Protein AF-A0A5B9ESH5-F1 (afdb_monomer)

Sequence (64 aa):
MTRTLLLIFAFLALMIGSFIWFVATWDADAEEPVSLLPASSWPIQLPPEGPPAAGAHIIEKGTT

Foldseek 3Di:
DVVVVVVVVVVVCCVVVVVVVCVVPDDPVVDDPPVPPDPVVDPPPPDPDDPDDPPDPPPPPPDD

Structure (mmCIF, N/CA/C/O backbone):
data_AF-A0A5B9ESH5-F1
#
_entry.id   AF-A0A5B9ESH5-F1
#
loop_
_atom_site.group_PDB
_atom_site.id
_atom_site.type_symbol
_atom_site.label_atom_id
_atom_site.label_alt_id
_atom_site.label_comp_id
_atom_site.label_asym_id
_atom_site.label_entity_id
_atom_site.label_seq_id
_atom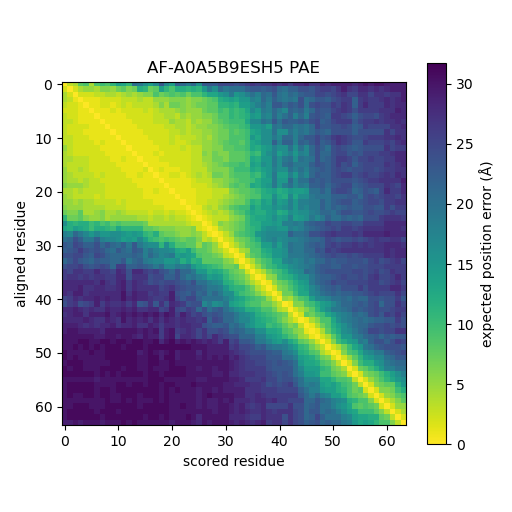_site.pdbx_PDB_ins_code
_atom_site.Cartn_x
_atom_site.Cartn_y
_atom_site.Cartn_z
_atom_site.occupancy
_atom_site.B_iso_or_equiv
_atom_site.auth_seq_id
_atom_site.auth_comp_id
_atom_site.auth_asym_id
_atom_site.auth_atom_id
_atom_site.pdbx_PDB_model_num
ATOM 1 N N . MET A 1 1 ? -20.854 -3.914 18.706 1.00 62.84 1 MET A N 1
ATOM 2 C CA . MET A 1 1 ? -19.389 -4.083 18.828 1.00 62.84 1 MET A CA 1
ATOM 3 C C . MET A 1 1 ? -18.802 -4.916 17.684 1.00 62.84 1 MET A C 1
ATOM 5 O O . MET A 1 1 ? -17.948 -4.414 16.971 1.00 62.84 1 MET A O 1
ATOM 9 N N . THR A 1 2 ? -19.296 -6.131 17.418 1.00 82.00 2 THR A N 1
ATOM 10 C CA . THR A 1 2 ? -18.810 -7.015 16.327 1.00 82.00 2 THR A CA 1
ATOM 11 C C . THR A 1 2 ? -18.903 -6.424 14.9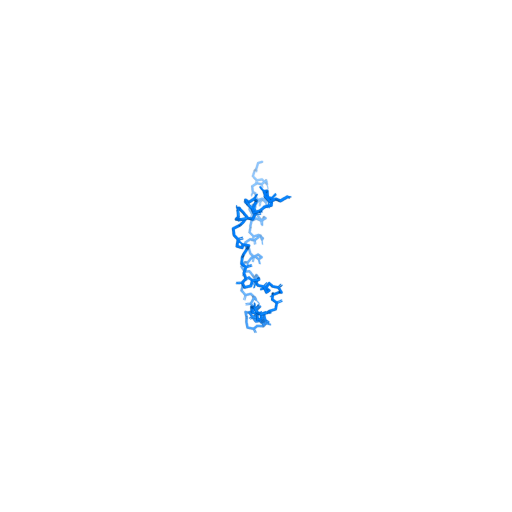16 1.00 82.00 2 THR A C 1
ATOM 13 O O . THR A 1 2 ? -18.018 -6.638 14.097 1.00 82.00 2 THR A O 1
ATOM 16 N N . ARG A 1 3 ? -19.937 -5.628 14.630 1.00 88.62 3 ARG A N 1
ATOM 17 C CA . ARG A 1 3 ? -20.140 -4.988 13.317 1.00 88.62 3 ARG A CA 1
ATOM 18 C C . ARG A 1 3 ? -19.022 -4.001 12.949 1.00 88.62 3 ARG A C 1
ATOM 20 O O . ARG A 1 3 ? -18.613 -3.945 11.798 1.00 88.62 3 ARG A O 1
ATOM 27 N N . THR A 1 4 ? -18.490 -3.282 13.936 1.00 93.62 4 THR A N 1
ATOM 28 C CA . THR A 1 4 ? -17.335 -2.388 13.762 1.00 93.62 4 THR A CA 1
ATOM 29 C C . THR A 1 4 ? -16.061 -3.184 13.491 1.00 93.62 4 THR A C 1
ATOM 31 O O . THR A 1 4 ? -15.306 -2.831 12.592 1.00 93.62 4 THR A O 1
ATOM 34 N N . LEU A 1 5 ? -15.853 -4.296 14.207 1.00 93.25 5 LEU A N 1
ATOM 35 C CA . LEU A 1 5 ? -14.707 -5.184 13.980 1.00 93.25 5 LEU A CA 1
ATOM 36 C C . LEU A 1 5 ? -14.718 -5.778 12.564 1.00 93.25 5 LEU A C 1
ATOM 38 O O . LEU A 1 5 ? -13.678 -5.807 11.917 1.00 93.25 5 LEU A O 1
ATOM 42 N N . LEU A 1 6 ? -15.889 -6.174 12.052 1.00 95.56 6 LEU A N 1
ATOM 43 C CA . LEU A 1 6 ? -16.029 -6.654 10.672 1.00 95.56 6 LEU A CA 1
ATOM 44 C C . LEU A 1 6 ? -15.705 -5.574 9.634 1.00 95.56 6 LEU A C 1
ATOM 46 O O . LEU A 1 6 ? -15.054 -5.878 8.641 1.00 95.56 6 LEU A O 1
ATOM 50 N N . LEU A 1 7 ? -16.123 -4.324 9.859 1.00 95.81 7 LEU A N 1
ATOM 51 C CA . LEU A 1 7 ? -15.809 -3.213 8.953 1.00 95.81 7 LEU A CA 1
ATOM 52 C C . LEU A 1 7 ? -14.308 -2.926 8.904 1.00 95.81 7 LEU A C 1
ATOM 54 O O . LEU A 1 7 ? -13.756 -2.748 7.823 1.00 95.81 7 LEU A O 1
ATOM 58 N N . ILE A 1 8 ? -13.646 -2.929 10.062 1.00 94.94 8 ILE A N 1
ATOM 59 C CA . ILE A 1 8 ? -12.193 -2.761 10.148 1.00 94.94 8 ILE A CA 1
ATOM 60 C C . ILE A 1 8 ? -11.496 -3.906 9.412 1.00 94.94 8 ILE A C 1
ATOM 62 O O . ILE A 1 8 ? -10.606 -3.666 8.605 1.00 94.94 8 ILE A O 1
ATOM 66 N N . PHE A 1 9 ? -11.933 -5.147 9.626 1.00 95.88 9 PHE A N 1
ATOM 67 C CA . PHE A 1 9 ? -11.332 -6.305 8.971 1.00 95.88 9 PHE A CA 1
ATOM 68 C C . PHE A 1 9 ? -11.530 -6.288 7.450 1.00 95.88 9 PHE A C 1
ATOM 70 O O . PHE A 1 9 ? -10.589 -6.545 6.706 1.00 95.88 9 PHE A O 1
ATOM 77 N N . ALA A 1 10 ? -12.726 -5.927 6.980 1.00 96.38 10 ALA A N 1
ATOM 78 C CA . ALA A 1 10 ? -13.008 -5.754 5.559 1.00 96.38 10 ALA A CA 1
ATOM 79 C C . ALA A 1 10 ? -12.140 -4.647 4.943 1.00 96.38 10 ALA A C 1
ATOM 81 O O . ALA A 1 10 ? -11.591 -4.823 3.859 1.00 96.38 10 ALA A O 1
ATOM 82 N N . PHE A 1 11 ? -11.965 -3.532 5.654 1.00 96.56 11 PHE A N 1
ATOM 83 C CA . PHE A 1 11 ? -11.097 -2.445 5.218 1.00 96.56 11 PHE A CA 1
ATOM 84 C C . PHE A 1 11 ? -9.626 -2.876 5.140 1.00 96.56 11 PHE A C 1
ATOM 86 O O . PHE A 1 11 ? -8.962 -2.599 4.144 1.00 96.56 11 PHE A O 1
ATOM 93 N N . LEU A 1 12 ? -9.125 -3.611 6.140 1.00 97.12 12 LEU A N 1
ATOM 94 C CA . LEU A 1 12 ? -7.771 -4.170 6.110 1.00 97.12 12 LEU A CA 1
ATOM 95 C C . LEU A 1 12 ? -7.593 -5.159 4.956 1.00 97.12 12 LEU A C 1
ATOM 97 O O . LEU A 1 12 ? -6.593 -5.089 4.250 1.00 97.12 12 LEU A O 1
ATOM 101 N N . ALA A 1 13 ? -8.558 -6.054 4.740 1.00 96.88 13 ALA A N 1
ATOM 102 C CA . ALA A 1 13 ? -8.515 -7.010 3.640 1.00 96.88 13 ALA A CA 1
ATOM 103 C C . ALA A 1 13 ? -8.488 -6.305 2.275 1.00 96.88 13 ALA A C 1
ATOM 105 O O . ALA A 1 13 ? -7.737 -6.716 1.395 1.00 96.88 13 ALA A O 1
ATOM 106 N N . LEU A 1 14 ? -9.242 -5.212 2.113 1.00 96.75 14 LEU A N 1
ATOM 107 C CA . LEU A 1 14 ? -9.194 -4.377 0.911 1.00 96.75 14 LEU A CA 1
ATOM 108 C C . LEU A 1 14 ? -7.850 -3.658 0.756 1.00 96.75 14 LEU A C 1
ATOM 110 O O . LEU A 1 14 ? -7.298 -3.660 -0.339 1.00 96.75 14 LEU A O 1
ATOM 114 N N . MET A 1 15 ? -7.298 -3.085 1.828 1.00 97.38 15 MET A N 1
ATOM 115 C CA . MET A 1 15 ? -5.990 -2.421 1.790 1.00 97.38 15 MET A CA 1
ATOM 116 C C . MET A 1 15 ? -4.871 -3.392 1.407 1.00 97.38 15 MET A C 1
ATOM 118 O O . MET A 1 15 ? -4.102 -3.123 0.487 1.00 97.38 15 MET A O 1
ATOM 122 N N . ILE A 1 16 ? -4.805 -4.542 2.080 1.00 97.38 16 ILE A N 1
ATOM 123 C CA . ILE A 1 16 ? -3.780 -5.562 1.841 1.00 97.38 16 ILE A CA 1
ATOM 124 C C . ILE A 1 16 ? -3.981 -6.200 0.464 1.00 97.38 16 ILE A C 1
ATOM 126 O O . ILE A 1 16 ? -3.021 -6.354 -0.282 1.00 97.38 16 ILE A O 1
ATOM 130 N N . GLY A 1 17 ? -5.221 -6.527 0.092 1.00 96.88 17 GLY A N 1
ATOM 131 C CA . GLY A 1 17 ? -5.541 -7.080 -1.222 1.00 96.88 17 GLY A CA 1
ATOM 132 C C . GLY A 1 17 ? -5.178 -6.125 -2.359 1.00 96.88 17 GLY A C 1
ATOM 133 O O . GLY A 1 17 ? -4.540 -6.542 -3.321 1.00 96.88 17 GLY A O 1
ATOM 134 N N . SER A 1 18 ? -5.504 -4.835 -2.219 1.00 96.44 18 SER A N 1
ATOM 135 C CA . SER A 1 18 ? -5.120 -3.796 -3.181 1.00 96.44 18 SER A CA 1
ATOM 136 C C . SER A 1 18 ? -3.605 -3.663 -3.297 1.00 96.44 18 SER A C 1
ATOM 138 O O . SER A 1 18 ? -3.094 -3.481 -4.398 1.00 96.44 18 SER A O 1
ATOM 140 N N . PHE A 1 19 ? -2.883 -3.754 -2.179 1.00 95.81 19 PHE A N 1
ATOM 141 C CA . PHE A 1 19 ? -1.427 -3.671 -2.171 1.00 95.81 19 PHE A CA 1
ATOM 142 C C . PHE A 1 19 ? -0.775 -4.883 -2.848 1.00 95.81 19 PHE A C 1
ATOM 144 O O . PHE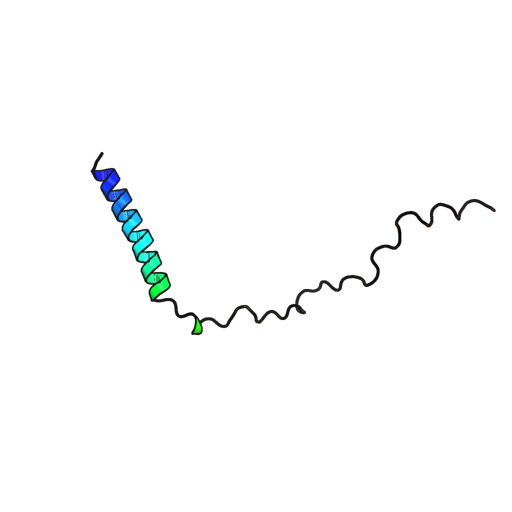 A 1 19 ? 0.102 -4.719 -3.691 1.00 95.81 19 PHE A O 1
ATOM 151 N N . ILE A 1 20 ? -1.235 -6.098 -2.536 1.00 95.81 20 ILE A N 1
ATOM 152 C CA . ILE A 1 20 ? -0.747 -7.326 -3.178 1.00 95.81 20 ILE A CA 1
ATOM 153 C C . ILE A 1 20 ? -1.030 -7.289 -4.680 1.00 95.81 20 ILE A C 1
ATOM 155 O O . ILE A 1 20 ? -0.148 -7.613 -5.469 1.00 95.81 20 ILE A O 1
ATOM 159 N N . TRP A 1 21 ? -2.235 -6.872 -5.081 1.00 95.25 21 TRP A N 1
ATOM 160 C CA . TRP A 1 21 ? -2.584 -6.721 -6.492 1.00 95.25 21 TRP A CA 1
ATOM 161 C C . TRP A 1 21 ? -1.665 -5.720 -7.198 1.00 95.25 21 TRP A C 1
ATOM 163 O O . TRP A 1 21 ? -1.159 -6.043 -8.267 1.00 95.25 21 TRP A O 1
ATOM 173 N N . PHE A 1 22 ? -1.396 -4.562 -6.580 1.00 92.56 22 PHE A N 1
ATOM 174 C CA . PHE A 1 22 ? -0.472 -3.556 -7.109 1.00 92.56 22 PHE A CA 1
ATOM 175 C C . PHE A 1 22 ? 0.925 -4.139 -7.352 1.00 92.56 22 PHE A C 1
ATOM 177 O O . PHE A 1 22 ? 1.446 -4.017 -8.451 1.00 92.56 22 PHE A O 1
ATOM 184 N N . VAL A 1 23 ? 1.505 -4.830 -6.367 1.00 91.94 23 VAL A N 1
ATOM 185 C CA . VAL A 1 23 ? 2.834 -5.447 -6.515 1.00 91.94 23 VAL A CA 1
ATOM 186 C C . VAL A 1 23 ? 2.827 -6.558 -7.565 1.00 91.94 23 VAL A C 1
ATOM 188 O O . VAL A 1 23 ? 3.771 -6.676 -8.334 1.00 91.94 23 VAL A O 1
ATOM 191 N N . ALA A 1 24 ? 1.768 -7.368 -7.619 1.00 93.38 24 ALA A N 1
ATOM 192 C CA . ALA A 1 24 ? 1.664 -8.468 -8.575 1.00 93.38 24 ALA A CA 1
ATOM 193 C C . ALA A 1 24 ? 1.480 -7.994 -10.025 1.00 93.38 24 ALA A C 1
ATOM 195 O O . ALA A 1 24 ? 1.919 -8.678 -10.944 1.00 93.38 24 ALA A O 1
ATOM 196 N N . THR A 1 25 ? 0.804 -6.861 -10.235 1.00 91.25 25 THR A N 1
ATOM 197 C CA . THR A 1 25 ? 0.610 -6.272 -11.568 1.00 91.25 25 THR A CA 1
ATOM 198 C C . THR A 1 25 ? 1.716 -5.301 -11.962 1.00 91.25 25 THR A C 1
ATOM 200 O O . THR A 1 25 ? 1.726 -4.851 -13.108 1.00 91.25 25 THR A O 1
ATOM 203 N N . TRP A 1 26 ? 2.595 -4.930 -11.032 1.00 88.94 26 TRP A N 1
ATOM 204 C CA . TRP A 1 26 ? 3.684 -4.014 -11.318 1.00 88.94 26 TRP A CA 1
ATOM 205 C C . TRP A 1 26 ? 4.708 -4.703 -12.218 1.00 88.94 26 TRP A C 1
ATOM 207 O O . TRP A 1 26 ? 5.309 -5.711 -11.851 1.00 88.94 26 TRP A O 1
ATOM 217 N N . ASP A 1 27 ? 4.892 -4.133 -13.403 1.00 81.81 27 ASP A N 1
ATOM 218 C CA . ASP A 1 27 ? 5.981 -4.447 -14.315 1.00 81.81 27 ASP A CA 1
ATOM 219 C C . ASP A 1 27 ? 7.136 -3.457 -14.093 1.00 81.81 27 ASP A C 1
ATOM 221 O O . ASP A 1 27 ? 7.011 -2.270 -14.394 1.00 81.81 27 ASP A O 1
ATOM 225 N N . ALA A 1 28 ? 8.239 -3.940 -13.518 1.00 73.38 28 ALA A N 1
ATOM 226 C CA . ALA A 1 28 ? 9.416 -3.127 -13.215 1.00 73.38 28 ALA A CA 1
ATOM 227 C C . ALA A 1 28 ? 10.248 -2.786 -14.464 1.00 73.38 28 ALA A C 1
ATOM 2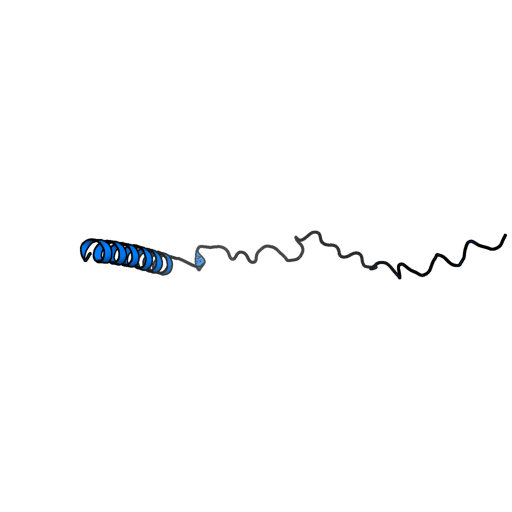29 O O . ALA A 1 28 ? 10.984 -1.805 -14.4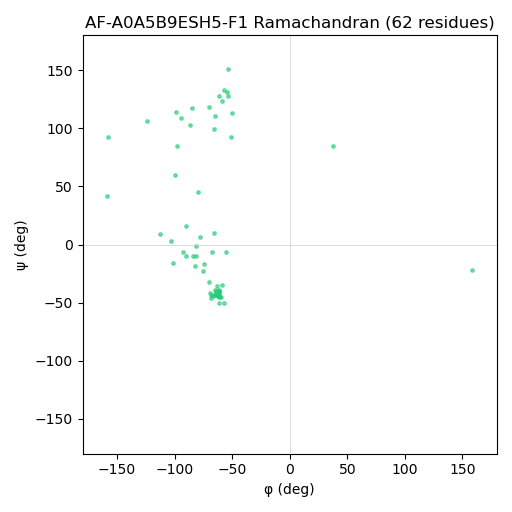45 1.00 73.38 28 ALA A O 1
ATOM 230 N N . ASP A 1 29 ? 10.134 -3.575 -15.538 1.00 71.69 29 ASP A N 1
ATOM 231 C CA . ASP A 1 29 ? 10.848 -3.338 -16.800 1.00 71.69 29 ASP A CA 1
ATOM 232 C C . ASP A 1 29 ? 10.124 -2.308 -17.685 1.00 71.69 29 ASP A C 1
ATOM 234 O O . ASP A 1 29 ? 10.728 -1.714 -18.580 1.00 71.69 29 ASP A O 1
ATOM 238 N N . ALA A 1 30 ? 8.834 -2.064 -17.430 1.00 69.81 30 ALA A N 1
ATOM 239 C CA . ALA A 1 30 ? 8.050 -1.040 -18.120 1.00 69.81 30 ALA A CA 1
ATOM 240 C C . ALA A 1 30 ? 8.386 0.395 -17.669 1.00 69.81 30 ALA A C 1
ATOM 242 O O . ALA A 1 30 ? 8.040 1.355 -18.362 1.00 69.81 30 ALA A O 1
ATOM 243 N N . GLU A 1 31 ? 9.054 0.559 -16.526 1.00 67.31 31 GLU A N 1
ATOM 244 C CA . GLU A 1 31 ? 9.483 1.857 -16.010 1.00 67.31 31 GLU A CA 1
ATOM 245 C C . GLU A 1 31 ? 10.964 2.075 -16.356 1.00 67.31 31 GLU A C 1
ATOM 247 O O . GLU A 1 31 ? 11.840 1.368 -15.858 1.00 67.31 31 GLU A O 1
ATOM 252 N N . GLU A 1 32 ? 11.269 3.059 -17.219 1.00 64.31 32 GLU A N 1
ATOM 253 C CA . GLU A 1 32 ? 12.665 3.453 -17.450 1.00 64.31 32 GLU A CA 1
ATOM 254 C C . GLU A 1 32 ? 13.316 3.802 -16.103 1.00 64.31 32 GLU A C 1
ATOM 256 O O . GLU A 1 32 ? 12.747 4.570 -15.314 1.00 64.31 32 GLU A O 1
ATOM 261 N N . PRO A 1 33 ? 14.508 3.259 -15.811 1.00 66.69 33 PRO A N 1
ATOM 262 C CA . PRO A 1 33 ? 15.131 3.466 -14.523 1.00 66.69 33 PRO A CA 1
ATOM 263 C C . PRO A 1 33 ? 15.394 4.962 -14.324 1.00 66.69 33 PRO A C 1
ATOM 265 O O . PRO A 1 33 ? 16.051 5.620 -15.132 1.00 66.69 33 PRO A O 1
ATOM 268 N N . VAL A 1 34 ? 14.930 5.505 -13.194 1.00 65.31 34 VAL A N 1
ATOM 269 C CA . VAL A 1 34 ? 15.104 6.923 -12.808 1.00 65.31 34 VAL A CA 1
ATOM 270 C C . VAL A 1 34 ? 16.581 7.295 -12.550 1.00 65.31 34 VAL A C 1
ATOM 272 O O . VAL A 1 34 ? 16.895 8.379 -12.065 1.00 65.31 34 VAL A O 1
ATOM 275 N N . SER A 1 35 ? 17.523 6.411 -12.886 1.00 62.56 35 SER A N 1
ATOM 276 C CA . SER A 1 35 ? 18.968 6.622 -12.823 1.00 62.56 35 SER A CA 1
ATOM 277 C C . SER A 1 35 ? 19.532 7.457 -13.984 1.00 62.56 35 SER A C 1
ATOM 279 O O . SER A 1 35 ? 20.744 7.640 -14.063 1.00 62.56 35 SER A O 1
ATOM 281 N N . LEU A 1 36 ? 18.688 8.025 -14.853 1.00 60.16 36 LEU A N 1
ATOM 282 C CA . LEU A 1 36 ? 19.113 8.866 -15.981 1.00 60.16 36 LEU A CA 1
ATOM 283 C C . LEU A 1 36 ? 19.221 10.368 -15.675 1.00 60.16 36 LEU A C 1
ATOM 285 O O . LEU A 1 36 ? 19.326 11.170 -16.601 1.00 60.16 36 LEU A O 1
ATOM 289 N N . LEU A 1 37 ? 19.255 10.784 -14.407 1.00 63.84 37 LEU A N 1
ATOM 290 C CA . LEU A 1 37 ? 19.869 12.074 -14.094 1.00 63.84 37 LEU A CA 1
ATOM 291 C C . LEU A 1 37 ? 21.366 11.830 -13.906 1.00 63.84 37 LEU A C 1
ATOM 293 O O . LEU A 1 37 ? 21.762 11.297 -12.864 1.00 63.84 37 LEU A O 1
ATOM 297 N N . PRO A 1 38 ? 22.221 12.176 -14.889 1.00 62.31 38 PRO A N 1
ATOM 298 C CA . PRO A 1 38 ? 23.647 12.145 -14.645 1.00 62.31 38 PRO A CA 1
ATOM 299 C C . PRO A 1 38 ? 23.900 13.061 -13.448 1.00 62.31 38 PRO A C 1
ATOM 301 O O . PRO A 1 38 ? 23.400 14.182 -13.405 1.00 62.31 38 PRO A O 1
ATOM 304 N N . ALA A 1 39 ? 24.678 12.604 -12.468 1.00 59.66 39 ALA A N 1
ATOM 305 C CA . ALA A 1 39 ? 25.043 13.398 -11.290 1.00 59.66 39 ALA A CA 1
ATOM 306 C C . ALA A 1 39 ? 25.704 14.757 -11.640 1.00 59.66 39 ALA A C 1
ATOM 308 O O . ALA A 1 39 ? 25.935 15.582 -10.763 1.00 59.66 39 ALA A O 1
ATOM 309 N N . SER A 1 40 ? 25.988 15.004 -12.924 1.00 60.22 40 SER A N 1
ATOM 310 C CA . SER A 1 40 ? 26.422 16.274 -13.499 1.00 60.22 40 SER A CA 1
ATOM 311 C C . SER A 1 40 ? 25.299 17.279 -13.801 1.00 60.22 40 SER A C 1
ATOM 313 O O . SER A 1 40 ? 25.610 18.426 -14.108 1.00 60.22 40 SER A O 1
ATOM 315 N N . SER A 1 41 ? 24.013 16.912 -13.729 1.00 60.56 41 SER A N 1
ATOM 316 C CA . SER A 1 41 ? 22.896 17.850 -13.947 1.00 60.56 41 SER A CA 1
ATOM 317 C C . SER A 1 41 ? 22.562 18.690 -12.711 1.00 60.56 41 SER A C 1
ATOM 319 O O . SER A 1 41 ? 21.660 19.525 -12.751 1.00 60.56 41 SER A O 1
ATOM 321 N N . TRP A 1 42 ? 23.269 18.468 -11.602 1.00 58.16 42 TRP A N 1
ATOM 322 C CA . TRP A 1 42 ? 23.213 19.311 -10.420 1.00 58.16 42 TRP A CA 1
ATOM 323 C C . TRP A 1 42 ? 24.176 20.497 -10.590 1.00 58.16 42 TRP A C 1
ATOM 325 O O . TRP A 1 42 ? 25.387 20.287 -10.677 1.00 58.16 42 TRP A O 1
ATOM 335 N N . PRO A 1 43 ? 23.697 21.752 -10.610 1.00 59.75 43 PRO A N 1
ATOM 336 C CA . PRO A 1 43 ? 24.550 22.924 -10.772 1.00 59.75 43 PRO A CA 1
ATOM 337 C C . PRO A 1 43 ? 25.241 23.321 -9.454 1.00 59.75 43 PRO A C 1
ATOM 339 O O . PRO A 1 43 ? 25.270 24.497 -9.106 1.00 59.75 43 PRO A O 1
ATOM 342 N N . ILE A 1 44 ? 25.810 22.373 -8.697 1.00 62.22 44 ILE A N 1
ATOM 343 C CA . ILE A 1 44 ? 26.819 22.723 -7.685 1.00 62.22 44 ILE A CA 1
ATOM 344 C C . ILE A 1 44 ? 28.187 22.468 -8.299 1.00 62.22 44 ILE A C 1
ATOM 346 O O . ILE A 1 44 ? 28.819 21.434 -8.096 1.00 62.22 44 ILE A O 1
ATOM 350 N N . GLN A 1 45 ? 28.656 23.475 -9.031 1.00 63.78 45 GLN A N 1
ATOM 351 C CA . GLN A 1 45 ? 30.084 23.724 -9.115 1.00 63.78 45 GLN A CA 1
ATOM 352 C C . GLN A 1 45 ? 30.515 24.132 -7.699 1.00 63.78 45 GLN A C 1
ATOM 354 O O . GLN A 1 45 ? 30.266 25.263 -7.281 1.00 63.78 45 GLN A O 1
ATOM 359 N N . LEU A 1 46 ? 31.084 23.209 -6.918 1.00 65.81 46 LEU A N 1
ATOM 360 C CA . LEU A 1 46 ? 31.739 23.592 -5.668 1.00 65.81 46 LEU A CA 1
ATOM 361 C C . LEU A 1 46 ? 32.852 24.586 -6.039 1.00 65.81 46 LEU A C 1
ATOM 363 O O . LEU A 1 46 ? 33.690 24.245 -6.881 1.00 65.81 46 LEU A O 1
ATOM 367 N N . PRO A 1 47 ? 32.860 25.809 -5.478 1.00 66.19 47 PRO A N 1
ATOM 368 C CA . PRO A 1 47 ? 33.977 26.723 -5.660 1.00 66.19 47 PRO A CA 1
ATOM 369 C C . PRO A 1 47 ? 35.272 25.993 -5.263 1.00 66.19 47 PRO A C 1
ATOM 371 O O . PRO A 1 47 ? 35.312 25.419 -4.172 1.00 66.19 47 PRO A O 1
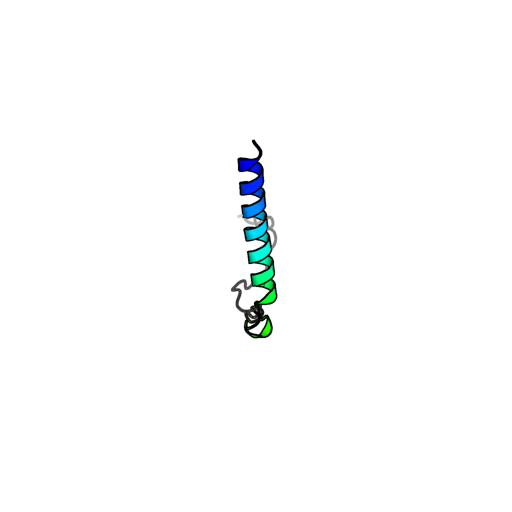ATOM 374 N N . PRO A 1 48 ? 36.317 25.966 -6.111 1.00 68.94 48 PRO A N 1
ATOM 375 C CA . PRO A 1 48 ? 37.556 25.242 -5.812 1.00 68.94 48 PRO A CA 1
ATOM 376 C C . PRO A 1 48 ? 38.364 25.849 -4.654 1.00 68.94 48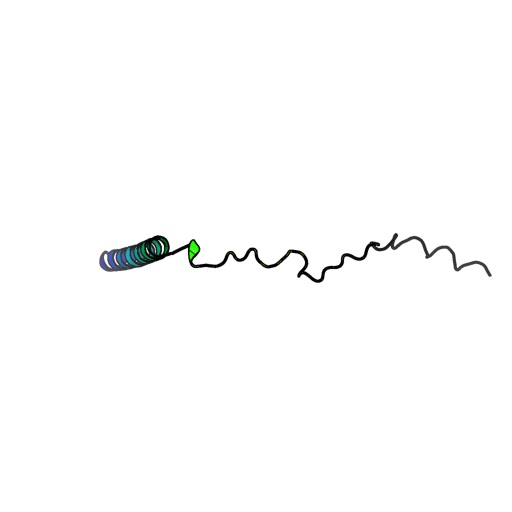 PRO A C 1
ATOM 378 O O . PRO A 1 48 ? 39.323 25.238 -4.198 1.00 68.94 48 PRO A O 1
ATOM 381 N N . GLU A 1 49 ? 37.964 27.007 -4.134 1.00 64.25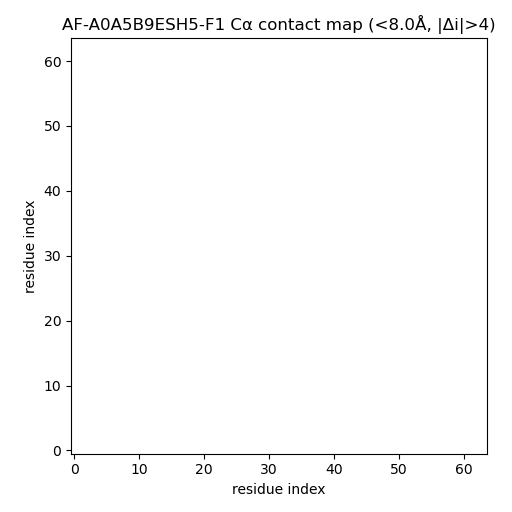 49 GLU A N 1
ATOM 382 C CA . GLU A 1 49 ? 38.494 27.566 -2.898 1.00 64.25 49 GLU A CA 1
ATOM 383 C C . GLU A 1 49 ? 37.338 27.818 -1.937 1.00 64.25 49 GLU A C 1
ATOM 385 O O . GLU A 1 49 ? 36.552 28.756 -2.090 1.00 64.25 49 GLU A O 1
ATOM 390 N N . GLY A 1 50 ? 37.244 26.967 -0.912 1.00 61.34 50 GLY A N 1
ATOM 391 C CA . GLY A 1 50 ? 36.597 27.379 0.326 1.00 61.34 50 GLY A CA 1
ATOM 392 C C . GLY A 1 50 ? 37.245 28.680 0.819 1.00 61.34 50 GLY A C 1
ATOM 393 O O . GLY A 1 50 ? 38.424 28.895 0.539 1.00 61.34 50 GLY A O 1
ATOM 394 N N . PRO A 1 51 ? 36.513 29.551 1.534 1.00 65.62 51 PRO A N 1
ATOM 395 C CA . PRO A 1 51 ? 37.053 30.812 2.025 1.00 65.62 51 PRO A CA 1
ATOM 396 C C . PRO A 1 51 ? 38.383 30.556 2.751 1.00 65.62 51 PRO A C 1
ATOM 398 O O . PRO A 1 51 ? 38.368 29.886 3.792 1.00 65.62 51 PRO A O 1
ATOM 401 N N . PRO A 1 52 ? 39.534 31.032 2.238 1.00 62.25 52 PRO A N 1
ATOM 402 C CA . PRO A 1 52 ? 40.765 30.958 2.996 1.00 62.25 52 PRO A CA 1
ATOM 403 C C . PRO A 1 52 ? 40.556 31.846 4.215 1.00 62.25 52 PRO A C 1
ATOM 405 O O . PRO A 1 52 ? 40.412 33.056 4.081 1.00 62.25 52 PRO A O 1
ATOM 408 N N . ALA A 1 53 ? 40.453 31.222 5.388 1.00 56.62 53 ALA A N 1
ATOM 409 C CA . ALA A 1 53 ? 40.556 31.865 6.688 1.00 56.62 53 ALA A CA 1
ATOM 410 C C . ALA A 1 53 ? 39.920 33.269 6.756 1.00 56.62 53 ALA A C 1
ATOM 412 O O . ALA A 1 53 ? 40.600 34.297 6.679 1.00 56.62 53 ALA A O 1
ATOM 413 N N . ALA A 1 54 ? 38.609 33.304 7.002 1.00 55.41 54 ALA A N 1
ATOM 414 C CA . ALA A 1 54 ? 38.000 34.416 7.720 1.00 55.41 54 ALA A CA 1
ATOM 415 C C . ALA A 1 54 ? 38.797 34.634 9.028 1.00 55.41 54 ALA A C 1
ATOM 417 O O . ALA A 1 54 ? 38.583 33.939 10.016 1.00 55.41 54 ALA A O 1
ATOM 418 N N . GLY A 1 55 ? 39.797 35.522 8.992 1.00 55.25 55 GLY A N 1
ATOM 419 C CA . GLY A 1 55 ? 40.706 35.786 10.110 1.00 55.25 55 GLY A CA 1
ATOM 420 C C . GLY A 1 55 ? 42.063 36.412 9.756 1.00 55.25 55 GLY A C 1
ATOM 421 O O . GLY A 1 55 ? 42.654 37.048 10.621 1.00 55.25 55 GLY A O 1
ATOM 422 N N . ALA A 1 56 ? 42.563 36.300 8.517 1.00 56.19 56 ALA A N 1
ATOM 423 C CA . ALA A 1 56 ? 43.963 36.659 8.228 1.00 56.19 56 ALA A CA 1
ATOM 424 C C . ALA A 1 56 ? 44.234 38.106 7.749 1.00 56.19 56 ALA A C 1
ATOM 426 O O . ALA A 1 56 ? 45.395 38.486 7.654 1.00 56.19 56 ALA A O 1
ATOM 427 N N . HIS A 1 57 ? 43.219 38.940 7.482 1.00 50.41 57 HIS A N 1
ATOM 428 C CA . HIS A 1 57 ? 43.436 40.268 6.865 1.00 50.41 57 HIS A CA 1
ATOM 429 C C . HIS A 1 57 ? 43.126 41.496 7.748 1.00 50.41 57 HIS A C 1
ATOM 431 O O . HIS A 1 57 ? 43.163 42.621 7.256 1.00 50.41 57 HIS A O 1
ATOM 437 N N . ILE A 1 58 ? 42.868 41.335 9.054 1.00 58.22 58 ILE A N 1
ATOM 438 C CA . ILE A 1 58 ? 42.563 42.476 9.950 1.00 58.22 58 ILE A CA 1
ATOM 439 C C . ILE A 1 58 ? 43.840 43.170 10.496 1.00 58.22 58 ILE A C 1
ATOM 441 O O . ILE A 1 58 ? 43.747 44.251 11.067 1.00 58.22 58 ILE A O 1
ATOM 445 N N . ILE A 1 59 ? 45.045 42.608 10.306 1.00 59.38 59 ILE A N 1
ATOM 446 C CA . ILE A 1 59 ? 46.277 43.076 10.991 1.00 59.38 59 ILE A CA 1
ATOM 447 C C . ILE A 1 59 ? 47.225 43.916 10.102 1.00 59.38 59 ILE A C 1
ATOM 449 O O . ILE A 1 59 ? 48.276 44.331 10.571 1.00 59.38 59 ILE A O 1
ATOM 453 N N . GLU A 1 60 ? 46.897 44.230 8.841 1.00 56.16 60 GLU A N 1
ATOM 454 C CA . GLU A 1 60 ? 47.841 44.983 7.976 1.00 56.16 60 GLU A CA 1
ATOM 455 C C . GLU A 1 60 ? 47.522 46.484 7.825 1.00 56.16 60 GLU A C 1
ATOM 457 O O . GLU A 1 60 ? 48.381 47.272 7.440 1.00 56.16 60 GLU A O 1
ATOM 462 N N . LYS A 1 61 ? 46.313 46.944 8.168 1.00 59.25 61 LYS A N 1
ATOM 463 C CA . LYS A 1 61 ? 45.898 48.333 7.888 1.00 59.25 61 LYS A CA 1
ATOM 464 C C . LYS A 1 61 ? 46.021 49.264 9.101 1.00 59.25 61 LYS A C 1
ATOM 466 O O . LYS A 1 61 ? 45.034 49.840 9.550 1.00 59.25 61 LYS A O 1
ATOM 471 N N . GLY A 1 62 ? 47.238 49.400 9.630 1.00 55.38 62 GLY A N 1
ATOM 472 C CA . GLY A 1 62 ? 47.518 50.210 10.822 1.00 55.38 62 GLY A CA 1
ATOM 473 C C . GLY A 1 62 ? 48.972 50.656 10.983 1.00 55.38 62 GLY A C 1
ATOM 474 O O . GLY A 1 62 ? 49.501 50.603 12.087 1.00 55.38 62 GLY A O 1
ATOM 475 N N . THR A 1 63 ? 49.647 51.073 9.909 1.00 52.06 63 THR A N 1
ATOM 476 C CA . THR A 1 63 ? 50.846 51.919 10.025 1.00 52.06 63 THR A CA 1
ATOM 477 C C . THR A 1 63 ? 51.074 52.682 8.719 1.00 52.06 63 THR A C 1
ATOM 479 O O . THR A 1 63 ? 51.606 52.151 7.749 1.00 52.06 63 THR A O 1
ATOM 482 N N . THR A 1 64 ? 50.530 53.898 8.663 1.00 46.00 64 THR A N 1
ATOM 483 C CA . THR A 1 64 ? 51.017 55.118 7.983 1.00 46.00 64 THR A CA 1
ATOM 484 C C . THR A 1 64 ? 49.935 56.178 8.139 1.00 46.00 64 THR A C 1
ATOM 486 O O . THR A 1 64 ? 48.769 55.876 7.798 1.00 46.00 64 THR A O 1
#

Secondary structure (DS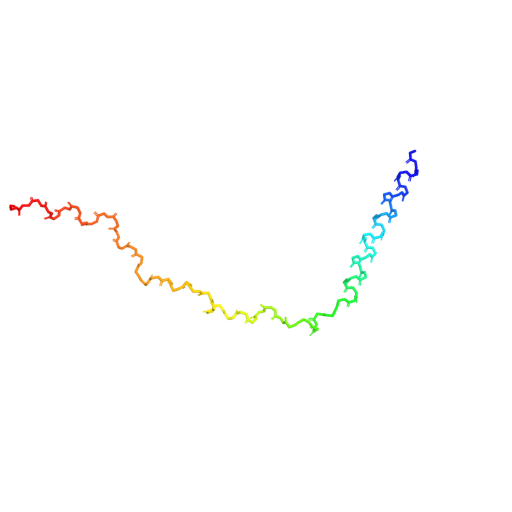SP, 8-state):
-HHHHHHHHHHHHHHHHHHHHHHHH--SSSS--GGGS-TTSS-----SS--S-TTSSSSSS---

Solvent-accessible surface area (backbone atoms only — not comparable to full-atom values): 4422 Å² total; per-residue (Å²): 114,68,69,60,54,50,52,52,50,52,51,49,50,50,54,51,49,54,49,52,49,50,62,72,68,56,62,73,84,78,49,80,71,85,76,76,64,57,86,76,77,54,91,72,77,72,67,95,66,69,81,80,59,96,76,78,78,83,82,74,88,82,83,133

Radius of gyration: 30.75 Å; Cα contacts (8 Å, |Δi|>4): 0; chains: 1; bounding box: 71×64×37 Å

Mean predicted aligned error: 17.49 Å

pLDDT: mean 74.49, std 16.75, range [46.0, 97.38]